Protein AF-A0A316HE42-F1 (afdb_monomer)

Organism: NCBI:txid468058

Mean predicted aligned error: 6.31 Å

pLDDT: mean 88.72, std 11.93, range [42.41, 96.75]

Structure (mmCIF, N/CA/C/O backbone):
data_AF-A0A316HE42-F1
#
_entry.id   AF-A0A316HE42-F1
#
loop_
_atom_site.group_PDB
_atom_site.id
_atom_site.type_symbol
_atom_site.label_atom_id
_atom_site.label_alt_id
_atom_site.label_comp_id
_atom_site.label_asym_id
_atom_site.label_entity_id
_atom_site.label_seq_id
_atom_site.pdbx_PDB_ins_code
_atom_site.Cartn_x
_atom_site.Cartn_y
_atom_site.Cartn_z
_atom_site.occupancy
_atom_site.B_iso_or_equiv
_atom_site.auth_seq_id
_atom_site.auth_comp_id
_atom_site.auth_asym_id
_atom_site.auth_atom_id
_atom_site.pdbx_PDB_model_num
ATOM 1 N N . MET A 1 1 ? -3.993 -34.987 22.539 1.00 42.41 1 MET A N 1
ATOM 2 C CA . MET A 1 1 ? -3.374 -34.373 21.348 1.00 42.41 1 MET A CA 1
ATOM 3 C C . MET A 1 1 ? -4.495 -33.848 20.458 1.00 42.41 1 MET A C 1
ATOM 5 O O . MET A 1 1 ? -5.081 -34.653 19.744 1.00 42.41 1 MET A O 1
ATOM 9 N N . PRO A 1 2 ? -4.907 -32.574 20.553 1.00 50.97 2 PRO A N 1
ATOM 10 C CA . PRO A 1 2 ? -5.886 -32.031 19.621 1.00 50.97 2 PRO A CA 1
ATOM 11 C C . PRO A 1 2 ? -5.172 -31.715 18.305 1.00 50.97 2 PRO A C 1
ATOM 13 O O . PRO A 1 2 ? -4.166 -31.009 18.298 1.00 50.97 2 PRO A O 1
ATOM 16 N N . GLY A 1 3 ? -5.661 -32.319 17.223 1.00 49.34 3 GLY A N 1
ATOM 17 C CA . GLY A 1 3 ? -5.094 -32.218 15.886 1.00 49.34 3 GLY A CA 1
ATOM 18 C C . GLY A 1 3 ? -5.071 -30.786 15.367 1.00 49.34 3 GLY A C 1
ATOM 19 O O . GLY A 1 3 ? -6.028 -30.029 15.519 1.00 49.34 3 GLY A O 1
ATOM 20 N N . THR A 1 4 ? -3.958 -30.433 14.737 1.00 54.28 4 THR A N 1
ATOM 21 C CA . THR A 1 4 ? -3.797 -29.201 13.977 1.00 54.28 4 THR A CA 1
ATOM 22 C C . THR A 1 4 ? -4.741 -29.265 12.779 1.00 54.28 4 THR A C 1
ATOM 24 O O . THR A 1 4 ? -4.508 -30.016 11.833 1.00 54.28 4 THR A O 1
ATOM 27 N N . LEU A 1 5 ? -5.838 -28.511 12.837 1.00 52.88 5 LEU A N 1
ATOM 28 C CA . LEU A 1 5 ? -6.630 -28.200 11.654 1.00 52.88 5 LEU A CA 1
ATOM 29 C C . LEU A 1 5 ? -5.696 -27.492 10.669 1.00 52.88 5 LEU A C 1
ATOM 31 O O . LEU A 1 5 ? -5.226 -26.390 10.942 1.00 52.88 5 LEU A O 1
ATOM 35 N N . LEU A 1 6 ? -5.408 -28.138 9.540 1.00 52.34 6 LEU A N 1
ATOM 36 C CA . LEU A 1 6 ? -4.908 -27.457 8.353 1.00 52.34 6 LEU A CA 1
ATOM 37 C C . LEU A 1 6 ? -5.991 -26.449 7.953 1.00 52.34 6 LEU A C 1
ATOM 39 O O . LEU A 1 6 ? -7.007 -26.824 7.367 1.00 52.34 6 LEU A O 1
ATOM 43 N N . SER A 1 7 ? -5.822 -25.182 8.329 1.00 62.84 7 SER A N 1
ATOM 44 C CA . SER A 1 7 ? -6.653 -24.113 7.792 1.00 62.84 7 SER A CA 1
ATOM 45 C C . SER A 1 7 ? -6.329 -23.990 6.306 1.00 62.84 7 SER A C 1
ATOM 47 O O . SER A 1 7 ? -5.217 -23.637 5.915 1.00 62.84 7 SER A O 1
ATOM 49 N N . ALA A 1 8 ? -7.290 -24.331 5.453 1.00 67.06 8 ALA A N 1
ATOM 50 C CA . ALA A 1 8 ? -7.196 -23.984 4.047 1.00 67.06 8 ALA A CA 1
ATOM 51 C C . ALA A 1 8 ? -7.189 -22.452 3.939 1.00 67.06 8 ALA A C 1
ATOM 53 O O . ALA A 1 8 ? -8.083 -21.786 4.463 1.00 67.06 8 ALA A O 1
ATOM 54 N N . VAL A 1 9 ? -6.176 -21.889 3.279 1.00 77.69 9 VAL A N 1
ATOM 55 C CA . V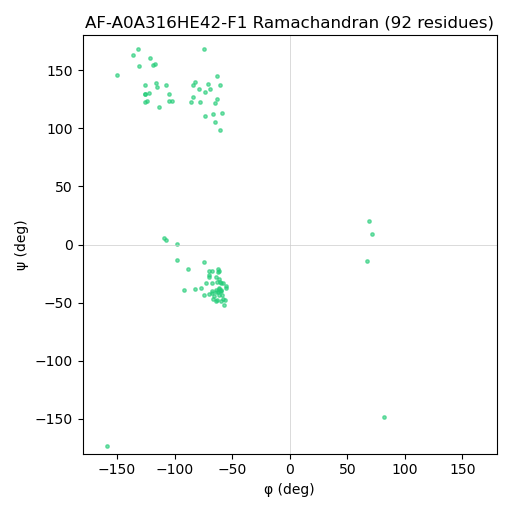AL A 1 9 ? -6.172 -20.466 2.929 1.00 77.69 9 VAL A CA 1
ATOM 56 C C . VAL A 1 9 ? -7.163 -20.283 1.788 1.00 77.69 9 VAL A C 1
ATOM 58 O O . VAL A 1 9 ? -6.936 -20.756 0.675 1.00 77.69 9 VAL A O 1
ATOM 61 N N . MET A 1 10 ? -8.281 -19.623 2.071 1.00 84.56 10 MET A N 1
ATOM 62 C CA . MET A 1 10 ? -9.234 -19.233 1.042 1.00 84.56 10 MET A CA 1
ATOM 63 C C . MET A 1 10 ? -8.801 -17.892 0.448 1.00 84.56 10 MET A C 1
ATOM 65 O O . MET A 1 10 ? -8.631 -16.913 1.170 1.00 84.56 10 MET A O 1
ATOM 69 N N . LEU A 1 11 ? -8.594 -17.869 -0.867 1.00 89.75 11 LEU A N 1
ATOM 70 C CA . LEU A 1 11 ? -8.224 -16.678 -1.627 1.00 89.75 11 LEU A CA 1
ATOM 71 C C . LEU A 1 11 ? -9.444 -16.178 -2.399 1.00 89.75 11 LEU A C 1
ATOM 73 O O . LEU A 1 11 ? -10.020 -16.919 -3.196 1.00 89.75 11 LEU A O 1
ATOM 77 N N . SER A 1 12 ? -9.813 -14.919 -2.181 1.00 92.62 12 SER A N 1
ATOM 78 C CA . SER A 1 12 ? -10.807 -14.203 -2.982 1.00 92.62 12 SER A CA 1
ATOM 79 C C . SER A 1 12 ? -10.191 -12.948 -3.604 1.00 92.62 12 SER A C 1
ATOM 81 O O . SER A 1 12 ? -9.142 -12.466 -3.171 1.00 92.62 12 SER A O 1
ATOM 83 N N . ARG A 1 13 ? -10.830 -12.431 -4.658 1.00 95.38 13 ARG A N 1
ATOM 84 C CA . ARG A 1 13 ? -10.469 -11.162 -5.295 1.00 95.38 13 ARG A CA 1
ATOM 85 C C . ARG A 1 13 ? -11.700 -10.275 -5.339 1.00 95.38 13 ARG A C 1
ATOM 87 O O . ARG A 1 13 ? -12.677 -10.642 -5.978 1.00 95.38 13 ARG A O 1
ATOM 94 N N . GLU A 1 14 ? -11.587 -9.096 -4.747 1.00 95.38 14 GLU A N 1
ATOM 95 C CA . GLU A 1 14 ? -12.631 -8.076 -4.741 1.00 95.38 14 GLU A CA 1
ATOM 96 C C . GLU A 1 14 ? -12.132 -6.803 -5.426 1.00 95.38 14 GLU A C 1
ATOM 98 O O . GLU A 1 14 ? -10.930 -6.529 -5.478 1.00 95.38 14 GLU A O 1
ATOM 103 N N . THR A 1 15 ? -13.066 -6.019 -5.949 1.00 96.62 15 THR A N 1
ATOM 104 C CA . THR A 1 15 ? -12.816 -4.663 -6.447 1.00 96.62 15 THR A CA 1
ATOM 105 C C . THR A 1 15 ? -13.606 -3.682 -5.603 1.00 96.62 15 THR A C 1
ATOM 107 O O . THR A 1 15 ? -14.766 -3.943 -5.294 1.00 96.62 15 THR A O 1
ATOM 110 N N . TYR A 1 16 ? -13.002 -2.548 -5.267 1.00 96.06 16 TYR A N 1
ATOM 111 C CA . TYR A 1 16 ? -13.672 -1.474 -4.546 1.00 96.06 16 TYR A CA 1
ATOM 112 C C . TYR A 1 16 ? -13.427 -0.138 -5.244 1.00 96.06 16 TYR A C 1
ATOM 114 O O . TYR A 1 16 ? -12.413 0.052 -5.919 1.00 96.06 16 TYR A O 1
ATOM 122 N N . GLU A 1 17 ? -14.363 0.783 -5.054 1.00 96.50 17 GLU A N 1
ATOM 123 C CA . GLU A 1 17 ? -14.242 2.187 -5.435 1.00 96.50 17 GLU A CA 1
ATOM 124 C C . GLU A 1 17 ? -14.301 3.041 -4.161 1.00 96.50 17 GLU A C 1
ATOM 126 O O . GLU A 1 17 ? -14.846 2.605 -3.147 1.00 96.50 17 GLU A O 1
ATOM 131 N N . GLY A 1 18 ? -13.730 4.245 -4.193 1.00 94.00 18 GLY A N 1
ATOM 132 C CA . GLY A 1 18 ? -13.679 5.121 -3.017 1.00 94.00 18 GLY A CA 1
ATOM 133 C C . GLY A 1 18 ? -12.544 4.781 -2.045 1.00 94.00 18 GLY A C 1
A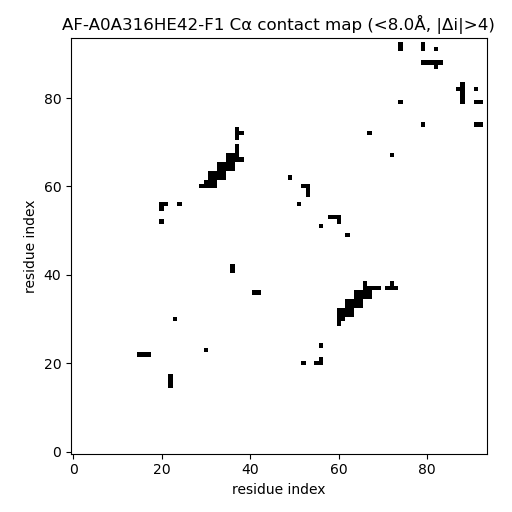TOM 134 O O . GLY A 1 18 ? -11.455 4.369 -2.461 1.00 94.00 18 GLY A O 1
ATOM 135 N N . LEU A 1 19 ? -12.763 5.022 -0.748 1.00 93.88 19 LEU A N 1
ATOM 136 C CA . LEU A 1 19 ? -11.722 4.857 0.269 1.00 93.88 19 LEU A CA 1
ATOM 137 C C . LEU A 1 19 ? -11.593 3.395 0.707 1.00 93.88 19 LEU A C 1
ATOM 139 O O . LEU A 1 19 ? -12.574 2.705 0.973 1.00 93.88 19 LEU A O 1
ATOM 143 N N . LEU A 1 20 ? -10.352 2.938 0.896 1.00 94.56 20 LEU A N 1
ATOM 144 C CA . LEU A 1 20 ? -10.083 1.597 1.426 1.00 94.56 20 LEU A CA 1
ATOM 145 C C . LEU A 1 20 ? -10.721 1.383 2.813 1.00 94.56 20 LEU A C 1
ATOM 147 O O . LEU A 1 20 ? -11.153 0.279 3.130 1.00 94.56 20 LEU A O 1
ATOM 151 N N . THR A 1 21 ? -10.808 2.433 3.632 1.00 93.81 21 THR A N 1
ATOM 152 C CA . THR A 1 21 ? -11.444 2.385 4.956 1.00 93.81 21 THR A CA 1
ATOM 153 C C . THR A 1 21 ? -12.941 2.085 4.870 1.00 93.81 21 THR A C 1
ATOM 155 O O . THR A 1 21 ? -13.448 1.296 5.662 1.00 93.81 21 THR A O 1
ATOM 158 N N . GLU A 1 22 ? -13.641 2.643 3.880 1.00 93.25 22 GLU A N 1
ATOM 159 C CA . GLU A 1 22 ? -15.062 2.373 3.627 1.00 93.25 22 GLU A CA 1
ATOM 160 C C . GLU A 1 22 ? -15.273 0.921 3.194 1.00 93.25 22 GLU A C 1
ATOM 162 O O . GLU A 1 22 ? -16.145 0.236 3.733 1.00 93.25 22 GLU A O 1
ATOM 167 N N . PHE A 1 23 ? -14.418 0.420 2.295 1.00 94.50 23 PHE A N 1
ATOM 168 C CA . PHE A 1 23 ? -14.427 -0.984 1.889 1.00 94.50 23 PHE A CA 1
ATOM 169 C C . PHE A 1 23 ? -14.188 -1.923 3.080 1.00 94.50 23 PHE A C 1
ATOM 171 O O . PHE A 1 23 ? -14.953 -2.848 3.310 1.00 94.50 23 PHE A O 1
ATOM 178 N N . ILE A 1 24 ? -13.174 -1.661 3.904 1.00 93.25 24 ILE A N 1
ATOM 179 C CA . ILE A 1 24 ? -12.877 -2.483 5.088 1.00 93.25 24 ILE A CA 1
ATOM 180 C C . ILE A 1 24 ? -14.018 -2.448 6.118 1.00 93.25 24 ILE A C 1
ATOM 182 O O . ILE A 1 24 ? -14.240 -3.421 6.846 1.00 93.25 24 ILE A O 1
ATOM 186 N N . ASN A 1 25 ? -14.738 -1.332 6.217 1.00 91.31 25 ASN A N 1
ATOM 187 C CA . ASN A 1 25 ? -15.887 -1.209 7.108 1.00 91.31 25 ASN A CA 1
ATOM 188 C C . ASN A 1 25 ? -17.106 -1.986 6.598 1.00 91.31 25 ASN A C 1
ATOM 190 O O . ASN A 1 25 ? -17.826 -2.557 7.417 1.00 91.31 25 ASN A O 1
ATOM 194 N N . SER A 1 26 ? -17.302 -2.084 5.281 1.00 92.75 26 SER A N 1
ATOM 195 C CA . SER A 1 26 ? -18.432 -2.820 4.699 1.00 92.75 26 SER A CA 1
ATOM 196 C C . SER A 1 26 ? -18.330 -4.340 4.867 1.00 92.75 26 SER A C 1
ATOM 198 O O . SER A 1 26 ? -19.355 -5.019 4.875 1.00 92.75 26 SER A O 1
ATOM 200 N N . LEU A 1 27 ? -17.121 -4.877 5.064 1.00 92.31 27 LEU A N 1
ATOM 201 C CA . LEU A 1 27 ? -16.883 -6.316 5.219 1.00 92.31 27 LEU A CA 1
ATOM 202 C C . LEU A 1 27 ? -17.468 -6.908 6.513 1.00 92.31 27 LEU A C 1
ATOM 204 O O . LEU A 1 27 ? -17.736 -8.104 6.573 1.00 92.31 27 LEU A O 1
ATOM 208 N N . GLY A 1 28 ? -17.691 -6.098 7.554 1.00 90.69 28 GLY A N 1
ATOM 209 C CA . GLY A 1 28 ? -18.334 -6.554 8.796 1.00 90.69 28 GLY A CA 1
ATOM 210 C C . GLY A 1 28 ? -17.487 -7.480 9.684 1.00 90.69 28 GLY A C 1
ATOM 211 O O . GLY A 1 28 ? -18.002 -8.014 10.663 1.00 90.69 28 GLY A O 1
ATOM 212 N N . TYR A 1 29 ? -16.199 -7.654 9.381 1.00 91.12 29 TYR A N 1
ATOM 213 C CA . TYR A 1 29 ? -15.237 -8.399 10.197 1.00 91.12 29 TYR A CA 1
ATOM 214 C C . TYR A 1 29 ? -13.930 -7.615 10.400 1.00 91.12 29 TYR A C 1
ATOM 216 O O . TYR A 1 29 ? -13.704 -6.565 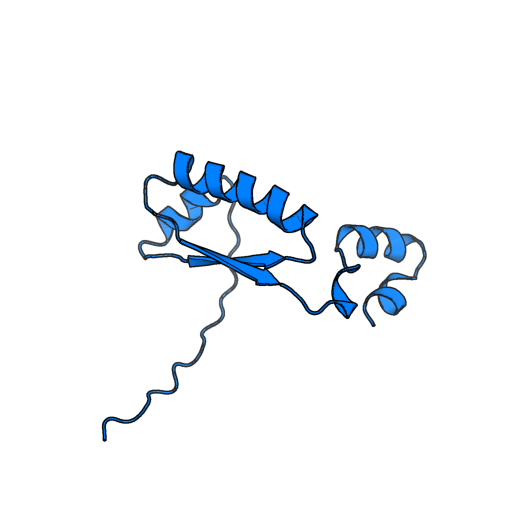9.785 1.00 91.12 29 TYR A O 1
ATOM 224 N N . GLU A 1 30 ? -13.082 -8.092 11.315 1.00 90.94 30 GLU A N 1
ATOM 225 C CA . GLU A 1 30 ? -11.744 -7.537 11.539 1.00 90.94 30 GLU A CA 1
ATOM 226 C C . GLU A 1 30 ? -10.833 -7.840 10.350 1.00 90.94 30 GLU A C 1
ATOM 228 O O . GLU A 1 30 ? -10.786 -8.964 9.849 1.00 90.94 30 GLU A O 1
ATOM 233 N N . VAL A 1 31 ? -10.103 -6.826 9.893 1.00 91.81 31 VAL A N 1
ATOM 234 C CA . VAL A 1 31 ? -9.251 -6.920 8.708 1.00 91.81 31 VAL A CA 1
ATOM 235 C C . VAL A 1 31 ? -7.840 -6.496 9.073 1.00 91.81 31 VAL A C 1
ATOM 237 O O . VAL A 1 31 ? -7.629 -5.410 9.614 1.00 91.81 31 VAL A O 1
ATOM 240 N N . THR A 1 32 ? -6.879 -7.338 8.703 1.00 94.25 32 THR A N 1
ATOM 241 C CA . THR A 1 32 ? -5.461 -6.982 8.676 1.00 94.25 32 THR A CA 1
ATOM 242 C C . THR A 1 32 ? -5.049 -6.718 7.237 1.00 94.25 32 THR A C 1
ATOM 244 O 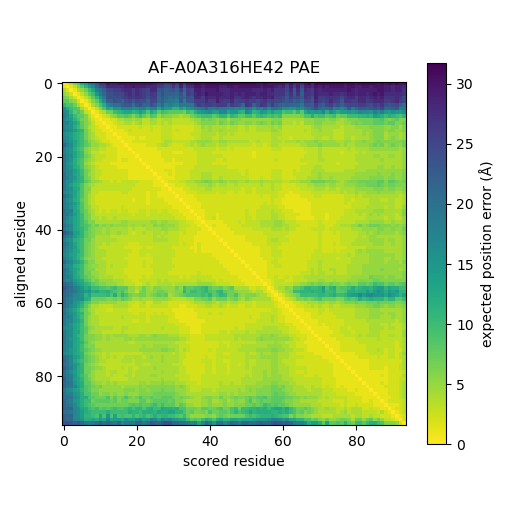O . THR A 1 32 ? -5.196 -7.581 6.371 1.00 94.25 32 THR A O 1
ATOM 247 N N . ILE A 1 33 ? -4.513 -5.530 6.977 1.00 95.00 33 ILE A N 1
ATOM 248 C CA . ILE A 1 33 ? -3.961 -5.169 5.674 1.00 95.00 33 ILE A CA 1
ATOM 249 C C . ILE A 1 33 ? -2.522 -5.676 5.607 1.00 95.00 33 ILE A C 1
ATOM 251 O O . ILE A 1 33 ? -1.698 -5.352 6.462 1.00 95.00 33 ILE A O 1
ATOM 255 N N . ILE A 1 34 ? -2.209 -6.435 4.560 1.00 95.50 34 ILE A N 1
ATOM 256 C CA . ILE A 1 34 ? -0.848 -6.894 4.274 1.00 95.50 34 ILE A CA 1
ATOM 257 C C . ILE A 1 34 ? -0.291 -6.079 3.105 1.00 95.50 34 ILE A C 1
ATOM 259 O O . ILE A 1 34 ? -0.943 -5.949 2.067 1.00 95.50 34 ILE A O 1
ATOM 263 N N . ARG A 1 35 ? 0.913 -5.521 3.272 1.00 95.81 35 ARG A N 1
ATOM 264 C CA . ARG A 1 35 ? 1.615 -4.730 2.248 1.00 95.81 35 ARG A CA 1
ATOM 265 C C . ARG A 1 35 ? 3.009 -5.296 1.995 1.00 95.81 35 ARG A C 1
ATOM 267 O O . ARG A 1 35 ? 3.717 -5.654 2.933 1.00 95.81 35 ARG A O 1
ATOM 274 N N . GLY A 1 36 ? 3.402 -5.367 0.727 1.00 95.50 36 GLY A N 1
ATOM 275 C CA . GLY A 1 36 ? 4.775 -5.690 0.340 1.00 95.50 36 GLY A CA 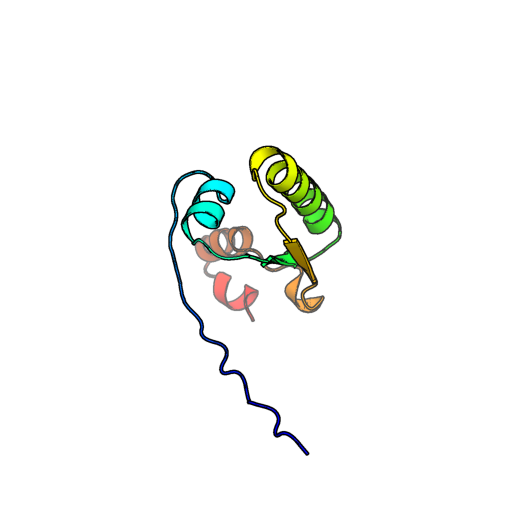1
ATOM 276 C C . GLY A 1 36 ? 5.651 -4.437 0.363 1.00 95.50 36 GLY A C 1
ATOM 277 O O . GLY A 1 36 ? 5.217 -3.390 -0.114 1.00 95.50 36 GLY A O 1
ATOM 278 N N . LEU A 1 37 ? 6.870 -4.546 0.886 1.00 96.62 37 LEU A N 1
ATOM 279 C CA . LEU A 1 37 ? 7.887 -3.494 0.844 1.00 96.62 37 LEU A CA 1
ATOM 280 C C . LEU A 1 37 ? 9.078 -3.955 0.015 1.00 96.62 37 LEU A C 1
ATOM 282 O O . LEU A 1 37 ? 9.564 -5.067 0.203 1.00 96.62 37 LEU A O 1
ATOM 286 N N . ARG A 1 38 ? 9.585 -3.088 -0.861 1.00 95.88 38 ARG A N 1
ATOM 287 C CA . ARG A 1 38 ? 10.834 -3.358 -1.583 1.00 95.88 38 ARG A CA 1
ATOM 288 C C . ARG A 1 38 ? 12.034 -2.802 -0.826 1.00 95.88 38 ARG A C 1
ATOM 290 O O . ARG A 1 38 ? 13.060 -3.457 -0.733 1.00 95.88 38 ARG A O 1
ATOM 297 N N . ASN A 1 39 ? 11.890 -1.616 -0.231 1.00 94.19 39 ASN A N 1
ATOM 298 C CA . ASN A 1 39 ? 12.982 -0.918 0.448 1.00 94.19 39 ASN A CA 1
ATOM 299 C C . ASN A 1 39 ? 12.502 0.127 1.468 1.00 94.19 39 ASN A C 1
ATOM 301 O O . ASN A 1 39 ? 11.314 0.247 1.772 1.00 94.19 39 ASN A O 1
ATOM 305 N N . GLY A 1 40 ? 13.450 0.896 2.014 1.00 93.75 40 GLY A N 1
ATOM 306 C CA . GLY A 1 40 ? 13.174 1.939 3.003 1.00 93.75 40 GLY A CA 1
ATOM 307 C C . GLY A 1 40 ? 12.320 3.100 2.478 1.00 93.75 40 GLY A C 1
ATOM 308 O O . GLY A 1 40 ? 11.578 3.703 3.251 1.00 93.75 40 GLY A O 1
ATOM 309 N N . SER A 1 41 ? 12.372 3.400 1.177 1.00 92.94 41 SER A N 1
ATOM 310 C CA . SER A 1 41 ? 11.528 4.441 0.579 1.00 92.94 41 SER A CA 1
ATOM 311 C C . SER A 1 41 ? 10.063 4.009 0.528 1.00 92.94 41 SER A C 1
ATOM 313 O O . SER A 1 41 ? 9.187 4.791 0.899 1.00 92.94 41 SER A O 1
ATOM 315 N N . ASP A 1 42 ? 9.801 2.752 0.154 1.00 93.56 42 ASP A N 1
ATOM 316 C CA . ASP A 1 42 ? 8.458 2.168 0.236 1.00 93.56 42 ASP A CA 1
ATOM 317 C C . ASP A 1 42 ? 7.937 2.192 1.679 1.00 93.56 42 ASP A C 1
ATOM 319 O O . ASP A 1 42 ? 6.797 2.587 1.911 1.00 93.56 42 ASP A O 1
ATOM 323 N N . LEU A 1 43 ? 8.780 1.842 2.661 1.00 94.75 43 LEU A N 1
ATOM 324 C CA . LEU A 1 43 ? 8.398 1.877 4.076 1.00 94.75 43 LEU A CA 1
ATOM 325 C C . LEU A 1 43 ? 7.941 3.276 4.498 1.00 94.75 43 LEU A C 1
ATOM 327 O O . LEU A 1 43 ? 6.903 3.419 5.139 1.00 94.75 43 LEU A O 1
ATOM 331 N N . GLN A 1 44 ? 8.692 4.316 4.134 1.00 95.50 44 GLN A N 1
ATOM 332 C CA . GLN A 1 44 ? 8.332 5.687 4.485 1.00 95.50 44 GLN A CA 1
ATOM 333 C C . GLN A 1 44 ? 6.995 6.107 3.857 1.00 95.50 44 GLN A C 1
ATOM 335 O O . GLN A 1 44 ? 6.178 6.750 4.519 1.00 95.50 44 GLN A O 1
ATOM 340 N N . TYR A 1 45 ? 6.752 5.730 2.599 1.00 94.62 45 TYR A N 1
ATOM 341 C CA . TYR A 1 45 ? 5.477 5.985 1.933 1.00 94.62 45 TYR A CA 1
ATOM 342 C C . TYR A 1 45 ? 4.315 5.251 2.622 1.00 94.62 45 TYR A C 1
ATOM 344 O O . TYR A 1 45 ? 3.296 5.869 2.936 1.00 94.62 45 TYR A O 1
ATOM 352 N N . GLU A 1 46 ? 4.474 3.959 2.913 1.00 94.81 46 GLU A N 1
ATOM 353 C CA . GLU A 1 46 ? 3.443 3.130 3.549 1.00 94.81 46 GLU A CA 1
ATOM 354 C C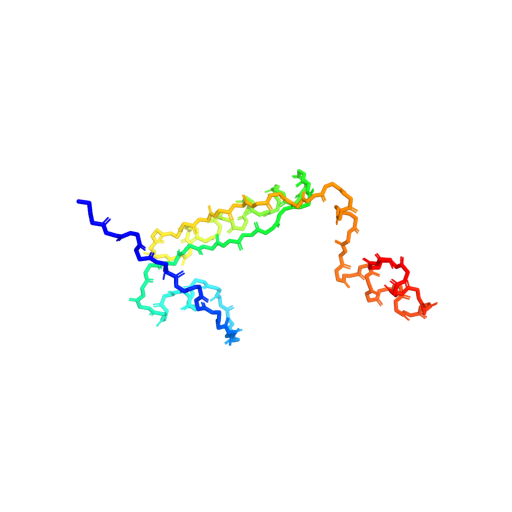 . GLU A 1 46 ? 3.161 3.553 5.000 1.00 94.81 46 GLU A C 1
ATOM 356 O O . GLU A 1 46 ? 2.009 3.523 5.429 1.00 94.81 46 GLU A O 1
ATOM 361 N N . LEU A 1 47 ? 4.158 4.038 5.750 1.00 94.19 47 LEU A N 1
ATOM 362 C CA . LEU A 1 47 ? 3.942 4.603 7.089 1.00 94.19 47 LEU A CA 1
ATOM 363 C C . LEU A 1 47 ? 3.014 5.823 7.058 1.00 94.19 47 LEU A C 1
ATOM 365 O O . LEU A 1 47 ? 2.169 5.968 7.942 1.00 94.19 47 LEU A O 1
ATOM 369 N N . ASN A 1 48 ? 3.126 6.676 6.038 1.00 94.38 48 ASN A N 1
ATOM 370 C CA . ASN A 1 48 ? 2.201 7.797 5.865 1.00 94.38 48 ASN A CA 1
ATOM 371 C C . ASN A 1 48 ? 0.786 7.304 5.529 1.00 94.38 48 ASN A C 1
ATOM 373 O O . ASN A 1 48 ? -0.185 7.801 6.095 1.00 94.38 48 ASN A O 1
ATOM 377 N N . GLN A 1 49 ? 0.661 6.289 4.665 1.00 93.75 49 GLN A N 1
ATOM 378 C CA . GLN A 1 49 ? -0.633 5.664 4.361 1.00 93.75 49 GLN A CA 1
ATOM 379 C C . GLN A 1 49 ? -1.278 5.050 5.603 1.00 93.75 49 GLN A C 1
ATOM 381 O O . GLN A 1 49 ? -2.474 5.221 5.830 1.00 93.75 49 GLN A O 1
ATOM 386 N N . TYR A 1 50 ? -0.481 4.414 6.460 1.00 92.50 50 TYR A N 1
ATOM 387 C CA . TYR A 1 50 ? -0.964 3.878 7.723 1.00 92.50 50 TYR A CA 1
ATOM 388 C C . TYR A 1 50 ? -1.552 4.962 8.634 1.00 92.50 50 TYR A C 1
ATOM 390 O O . TYR A 1 50 ? -2.602 4.742 9.231 1.00 92.50 50 TYR A O 1
ATOM 398 N N . ARG A 1 51 ? -0.951 6.159 8.694 1.00 91.69 51 ARG A N 1
ATOM 399 C CA . ARG A 1 51 ? -1.523 7.283 9.457 1.00 91.69 51 ARG A CA 1
ATOM 400 C C . ARG A 1 51 ? -2.893 7.697 8.929 1.00 91.69 51 ARG A C 1
ATOM 402 O O . ARG A 1 51 ? -3.815 7.827 9.728 1.00 91.69 51 ARG A O 1
ATOM 409 N N . TYR A 1 52 ? -3.063 7.790 7.609 1.00 92.44 52 TYR A N 1
ATOM 410 C CA . TYR A 1 52 ? -4.381 8.055 7.023 1.00 92.44 52 TYR A CA 1
ATOM 411 C C . TYR A 1 52 ? -5.404 6.972 7.383 1.00 92.44 52 TYR A C 1
ATOM 413 O O . TYR A 1 52 ? -6.544 7.296 7.699 1.00 92.44 52 TYR A O 1
ATOM 421 N N . LEU A 1 53 ? -5.010 5.695 7.384 1.00 92.88 53 LEU A N 1
ATOM 422 C CA . LEU A 1 53 ? -5.901 4.600 7.782 1.00 92.88 53 LEU A CA 1
ATOM 423 C C . LEU A 1 53 ? -6.321 4.698 9.252 1.00 92.88 53 LEU A C 1
ATOM 425 O O . LEU A 1 53 ? -7.486 4.463 9.560 1.00 92.88 53 LEU A O 1
ATOM 429 N N . GLN A 1 54 ? -5.404 5.065 10.150 1.00 88.56 54 GLN A N 1
ATOM 430 C CA . GLN A 1 54 ? -5.710 5.244 11.571 1.00 88.56 54 GLN A CA 1
ATOM 431 C C . GLN A 1 54 ? -6.641 6.438 11.817 1.00 88.56 54 GLN A C 1
ATOM 433 O O . GLN A 1 54 ? -7.546 6.346 12.642 1.00 88.56 54 GLN A O 1
ATOM 438 N N . GLU A 1 55 ? -6.443 7.544 11.097 1.00 90.19 55 GLU A N 1
ATOM 439 C CA . GLU A 1 55 ? -7.246 8.760 11.264 1.00 90.19 55 GLU A CA 1
ATOM 440 C C . GLU A 1 55 ? -8.631 8.653 10.608 1.00 90.19 55 GLU A C 1
ATOM 442 O O . GLU A 1 55 ? -9.617 9.133 11.165 1.00 90.19 55 GLU A O 1
ATOM 447 N N . LEU A 1 56 ? -8.728 8.007 9.441 1.00 89.25 56 LEU A N 1
ATOM 448 C CA . LEU A 1 56 ? -9.963 7.922 8.651 1.00 89.25 56 LEU A CA 1
ATOM 449 C C . LEU A 1 56 ? -10.743 6.615 8.858 1.00 89.25 56 LEU A C 1
ATOM 451 O O . LEU A 1 56 ? -11.882 6.502 8.410 1.00 89.25 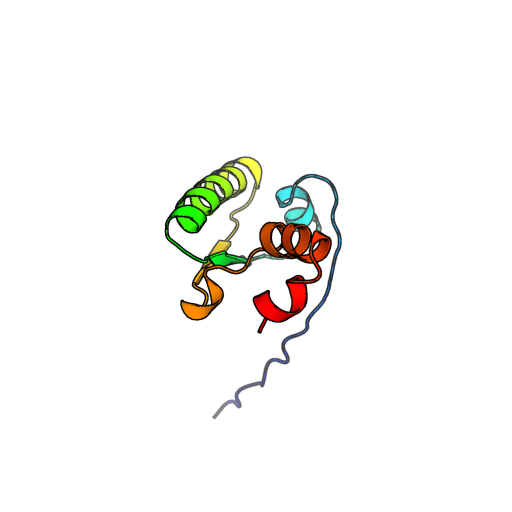56 LEU A O 1
ATOM 455 N N . GLY A 1 57 ? -10.140 5.601 9.484 1.00 81.00 57 GLY A N 1
ATOM 456 C CA . GLY A 1 57 ? -10.684 4.242 9.553 1.00 81.00 57 GLY A CA 1
ATOM 457 C C . GLY A 1 57 ? -11.922 4.084 10.430 1.00 81.00 57 GLY A C 1
ATOM 458 O O . GLY A 1 57 ? -12.710 3.164 10.212 1.00 81.00 57 GLY A O 1
ATOM 459 N N . GLY A 1 58 ? -12.102 4.950 11.431 1.00 77.31 58 GLY A N 1
ATOM 460 C CA . GLY A 1 58 ? -13.190 4.862 12.416 1.00 77.31 58 GLY A CA 1
ATOM 461 C C . GLY A 1 58 ? -13.115 3.650 13.364 1.00 77.31 58 GLY A C 1
ATOM 462 O O . GLY A 1 58 ? -13.791 3.643 14.390 1.00 77.31 58 GLY A O 1
ATOM 463 N N . LYS A 1 59 ? -12.276 2.653 13.055 1.00 79.31 59 LYS A N 1
ATOM 464 C CA . LYS A 1 59 ? -11.927 1.484 13.871 1.00 79.31 59 LYS A CA 1
ATOM 465 C C . LYS A 1 59 ? -10.421 1.235 13.813 1.00 79.31 59 LYS A C 1
ATOM 467 O O . LYS A 1 59 ? -9.741 1.733 12.916 1.00 79.31 59 LYS A O 1
ATOM 472 N N . GLU A 1 60 ? -9.906 0.449 14.751 1.00 83.25 60 GLU A N 1
ATOM 473 C CA . GLU A 1 60 ? -8.516 -0.002 14.710 1.00 83.25 60 GLU A CA 1
ATOM 474 C C . GLU A 1 60 ? -8.299 -0.902 13.482 1.00 83.25 60 GLU A C 1
ATOM 476 O O . GLU A 1 60 ? -9.000 -1.897 13.289 1.00 83.25 60 GLU A O 1
ATOM 481 N N . ILE A 1 61 ? -7.361 -0.513 12.615 1.00 89.44 61 ILE A N 1
ATOM 482 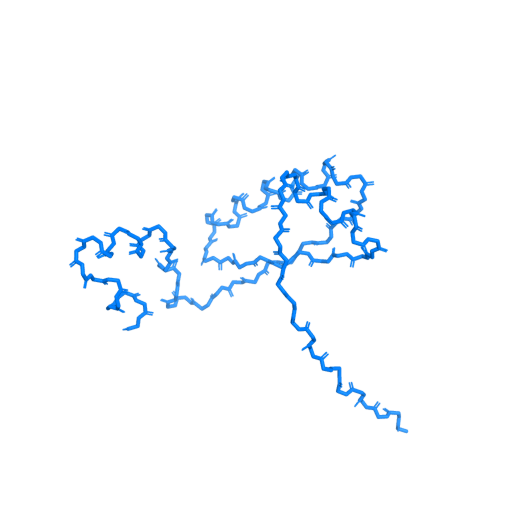C CA . ILE A 1 61 ? -6.983 -1.262 11.414 1.00 89.44 61 ILE A CA 1
ATOM 483 C C . ILE A 1 61 ? -5.550 -1.745 11.604 1.00 89.44 61 ILE A C 1
ATOM 485 O O . ILE A 1 61 ? -4.624 -0.939 11.703 1.00 89.44 61 ILE A O 1
ATOM 489 N N . ASN A 1 62 ? -5.367 -3.063 11.607 1.00 90.94 62 ASN A N 1
ATOM 490 C CA . ASN A 1 62 ? -4.048 -3.674 11.688 1.00 90.94 62 ASN A CA 1
ATOM 491 C C . ASN A 1 62 ? -3.365 -3.639 10.319 1.00 90.94 62 ASN A C 1
ATOM 493 O O . ASN A 1 62 ? -3.964 -4.009 9.307 1.00 90.94 62 ASN A O 1
ATOM 497 N N . VAL A 1 63 ? -2.094 -3.239 10.284 1.00 93.94 63 VAL A N 1
ATOM 498 C CA . VAL A 1 63 ? -1.270 -3.260 9.069 1.00 93.94 63 VAL A CA 1
ATOM 499 C C . VAL A 1 63 ? 0.011 -4.032 9.346 1.00 93.94 63 VAL A C 1
ATOM 501 O O . VAL A 1 63 ? 0.701 -3.775 10.328 1.00 93.94 63 VAL A O 1
ATOM 504 N N . THR A 1 64 ? 0.333 -4.990 8.479 1.00 94.94 64 THR A N 1
ATOM 505 C CA . THR A 1 64 ? 1.594 -5.738 8.510 1.00 94.94 64 THR A CA 1
ATOM 506 C C . THR A 1 64 ? 2.313 -5.577 7.183 1.00 94.94 64 THR A C 1
ATOM 508 O O . THR A 1 64 ? 1.731 -5.767 6.114 1.00 94.94 64 THR A O 1
ATOM 511 N N . ALA A 1 65 ? 3.593 -5.234 7.260 1.00 95.25 65 ALA A N 1
ATOM 512 C CA . ALA A 1 65 ? 4.451 -5.078 6.102 1.00 95.25 65 ALA A CA 1
ATOM 513 C C . ALA A 1 65 ? 5.443 -6.242 6.007 1.00 95.25 65 ALA A C 1
ATOM 515 O O . ALA A 1 65 ? 6.021 -6.646 7.016 1.00 95.25 65 ALA A O 1
ATOM 516 N N . ILE A 1 66 ? 5.643 -6.768 4.801 1.00 96.75 66 ILE A N 1
ATOM 517 C CA . ILE A 1 66 ? 6.568 -7.870 4.520 1.00 96.75 66 ILE A CA 1
ATOM 518 C C . ILE A 1 66 ? 7.545 -7.393 3.448 1.00 96.75 66 ILE A C 1
ATOM 520 O O . ILE A 1 66 ? 7.118 -6.967 2.375 1.00 96.75 66 ILE A O 1
ATOM 524 N N . PHE A 1 67 ? 8.846 -7.442 3.735 1.00 96.38 67 PHE A N 1
ATOM 525 C CA . PHE A 1 67 ? 9.862 -7.150 2.725 1.00 96.38 67 PHE A CA 1
ATOM 526 C C . PHE A 1 67 ? 9.924 -8.276 1.693 1.00 96.38 67 PHE A C 1
ATOM 528 O O . PHE A 1 67 ? 9.853 -9.450 2.057 1.00 96.38 67 PHE A O 1
ATOM 535 N N . CYS A 1 68 ? 10.045 -7.920 0.416 1.00 95.50 68 CYS A N 1
ATOM 536 C CA . CYS A 1 68 ? 10.349 -8.891 -0.627 1.00 95.50 68 CYS A CA 1
ATOM 537 C C . CYS A 1 68 ? 11.822 -9.314 -0.571 1.00 95.50 68 CYS A C 1
ATOM 539 O O . CYS A 1 68 ? 12.647 -8.666 0.079 1.00 95.50 68 CYS A O 1
ATOM 541 N N . ASP A 1 69 ? 12.162 -10.370 -1.307 1.00 95.00 69 ASP A N 1
ATOM 542 C CA . ASP A 1 69 ? 13.562 -10.713 -1.532 1.00 95.00 69 ASP A CA 1
ATOM 543 C C . ASP A 1 69 ? 14.267 -9.594 -2.311 1.00 95.00 69 ASP A C 1
ATOM 545 O O . ASP A 1 69 ? 13.684 -8.947 -3.188 1.00 95.00 69 ASP A O 1
ATOM 549 N N . MET A 1 70 ? 15.541 -9.370 -1.985 1.00 92.50 70 MET A N 1
ATOM 550 C CA . MET A 1 70 ? 16.338 -8.257 -2.515 1.00 92.50 70 MET A CA 1
ATOM 551 C C . MET A 1 70 ? 16.458 -8.294 -4.045 1.00 92.50 70 MET A C 1
ATOM 553 O O . MET A 1 70 ? 16.479 -7.248 -4.691 1.00 92.50 70 MET A O 1
ATOM 557 N N . GLU A 1 71 ? 16.483 -9.489 -4.642 1.00 92.75 71 GLU A N 1
ATOM 558 C CA . GLU A 1 71 ? 16.543 -9.648 -6.098 1.00 92.75 71 GLU A CA 1
ATOM 559 C C . GLU A 1 71 ? 15.319 -9.057 -6.814 1.00 92.75 71 GLU A C 1
ATOM 561 O O . GLU A 1 71 ? 15.439 -8.619 -7.954 1.00 92.75 71 GLU A O 1
ATOM 566 N N . PHE A 1 72 ? 14.175 -8.924 -6.135 1.00 92.44 72 PHE A N 1
ATOM 567 C CA . PHE A 1 72 ? 12.947 -8.362 -6.703 1.00 92.44 72 PHE A CA 1
ATOM 568 C C . PHE A 1 72 ? 12.723 -6.882 -6.364 1.00 92.44 72 PHE A C 1
ATOM 570 O O . PHE A 1 72 ? 11.738 -6.300 -6.821 1.00 92.44 72 PHE A O 1
ATOM 577 N N . GLU A 1 73 ? 13.627 -6.237 -5.615 1.00 93.69 73 GLU A N 1
ATOM 578 C CA . GLU A 1 73 ? 13.465 -4.842 -5.167 1.00 93.69 73 GLU A CA 1
ATOM 579 C C . GLU A 1 73 ? 13.234 -3.876 -6.342 1.00 93.69 73 GLU A C 1
ATOM 581 O O . GLU A 1 73 ? 12.459 -2.920 -6.262 1.00 93.69 73 GLU A O 1
ATOM 586 N N . HIS A 1 74 ? 13.891 -4.146 -7.468 1.00 90.50 74 HIS A N 1
ATOM 587 C CA . HIS A 1 74 ? 13.842 -3.304 -8.651 1.00 90.50 74 HIS A CA 1
ATOM 588 C C . HIS A 1 74 ? 12.524 -3.408 -9.428 1.00 90.50 74 HIS A C 1
ATOM 590 O O . HIS A 1 74 ? 12.271 -2.530 -10.253 1.00 90.50 74 HIS A O 1
ATOM 596 N N . ILE A 1 75 ? 11.688 -4.425 -9.184 1.00 92.31 75 ILE A N 1
ATOM 597 C CA . ILE A 1 75 ? 10.473 -4.707 -9.956 1.00 92.31 75 ILE A CA 1
ATOM 598 C C . ILE A 1 75 ? 9.364 -3.698 -9.624 1.00 92.31 75 ILE A C 1
ATOM 600 O O . ILE A 1 75 ? 9.039 -3.422 -8.466 1.00 92.31 75 ILE A O 1
ATOM 604 N N . SER A 1 76 ? 8.740 -3.128 -10.659 1.00 92.81 76 SER A N 1
ATOM 605 C CA . SER A 1 76 ? 7.554 -2.278 -10.504 1.00 92.81 76 SER A CA 1
ATOM 606 C C . SER A 1 76 ? 6.630 -2.339 -11.718 1.00 92.81 76 SER A C 1
ATOM 608 O O . SER A 1 76 ? 7.089 -2.382 -12.859 1.00 92.81 76 SER A O 1
ATOM 610 N N . SER A 1 77 ? 5.311 -2.248 -11.504 1.00 92.19 77 SER A N 1
ATOM 611 C CA . SER A 1 77 ? 4.339 -2.209 -12.609 1.00 92.19 77 SER A CA 1
ATOM 612 C C . SER A 1 77 ? 4.562 -1.011 -13.537 1.00 92.19 77 SER A C 1
ATOM 614 O O . SER A 1 77 ? 4.316 -1.105 -14.735 1.00 92.19 77 SER A O 1
ATOM 616 N N . THR A 1 78 ? 5.040 0.122 -13.009 1.00 94.06 78 THR A N 1
ATOM 617 C CA . THR A 1 78 ? 5.415 1.278 -13.834 1.00 94.06 78 THR A CA 1
ATOM 618 C C . THR A 1 78 ? 6.623 0.960 -14.707 1.00 94.06 78 THR A C 1
ATOM 620 O O . THR A 1 78 ? 6.550 1.216 -15.904 1.00 94.06 78 THR A O 1
ATOM 623 N N . GLY A 1 79 ? 7.683 0.363 -14.151 1.00 93.06 79 GLY A N 1
ATOM 624 C CA . GLY A 1 79 ? 8.845 -0.094 -14.918 1.00 93.06 79 GLY A CA 1
ATOM 625 C C . GLY A 1 79 ? 8.453 -1.068 -1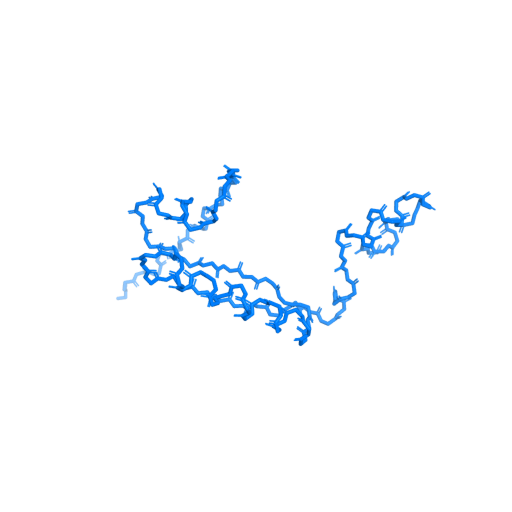6.028 1.00 93.06 79 GLY A C 1
ATOM 626 O O . GLY A 1 79 ? 8.785 -0.833 -17.188 1.00 93.06 79 GLY A O 1
ATOM 627 N N . ILE A 1 80 ? 7.633 -2.073 -15.702 1.00 94.75 80 ILE A N 1
ATOM 628 C CA . ILE A 1 80 ? 7.115 -3.060 -16.665 1.00 94.75 80 ILE A CA 1
ATOM 629 C C . ILE A 1 80 ? 6.367 -2.374 -17.811 1.00 94.75 80 ILE A C 1
ATOM 631 O O . ILE A 1 80 ? 6.716 -2.577 -18.969 1.00 94.75 80 ILE A O 1
ATOM 635 N N . ARG A 1 81 ? 5.394 -1.502 -17.510 1.00 95.06 81 ARG A N 1
ATOM 636 C CA . ARG A 1 81 ? 4.626 -0.771 -18.537 1.00 95.06 81 ARG A CA 1
ATOM 637 C C . ARG A 1 81 ? 5.495 0.135 -19.409 1.00 95.06 81 ARG A C 1
ATOM 639 O O . ARG A 1 81 ? 5.145 0.407 -20.554 1.00 95.06 81 ARG A O 1
ATOM 646 N N . GLN A 1 82 ? 6.601 0.662 -18.880 1.00 95.69 82 GLN A N 1
ATOM 647 C CA . GLN A 1 82 ? 7.535 1.448 -19.690 1.00 95.69 82 GLN A CA 1
ATOM 648 C C . GLN A 1 82 ? 8.366 0.552 -20.607 1.00 95.69 82 GLN A C 1
ATOM 650 O O . GLN A 1 82 ? 8.516 0.874 -21.781 1.00 95.69 82 GLN A O 1
ATOM 655 N N . LEU A 1 83 ? 8.864 -0.576 -20.104 1.00 95.25 83 LEU A N 1
ATOM 656 C CA . LEU A 1 83 ? 9.654 -1.533 -20.882 1.00 95.25 83 LEU A CA 1
ATOM 657 C C . LEU A 1 83 ? 8.824 -2.278 -21.928 1.00 95.25 83 LEU A C 1
ATOM 659 O O . LEU A 1 83 ? 9.351 -2.643 -22.977 1.00 95.25 83 LEU A O 1
ATOM 663 N N . GLU A 1 84 ? 7.527 -2.449 -21.687 1.00 95.44 84 GLU A N 1
ATOM 664 C CA . GLU A 1 84 ? 6.575 -2.999 -22.653 1.00 95.44 84 GLU A CA 1
ATOM 665 C C . GLU A 1 84 ? 6.592 -2.213 -23.972 1.00 95.44 84 GLU A C 1
ATOM 667 O O . GLU A 1 84 ? 6.605 -2.812 -25.045 1.00 95.44 84 GLU A O 1
ATOM 672 N N . LYS A 1 85 ? 6.747 -0.883 -23.910 1.00 95.69 85 LYS A N 1
ATOM 673 C CA . LYS A 1 85 ? 6.867 -0.015 -25.099 1.00 95.69 85 LYS A CA 1
ATOM 674 C C . LYS A 1 85 ? 8.092 -0.321 -25.961 1.00 95.69 85 LYS A C 1
ATOM 676 O O . LYS A 1 85 ? 8.113 0.039 -27.133 1.00 95.69 85 LYS A O 1
ATOM 681 N N . TYR A 1 86 ? 9.102 -0.963 -25.381 1.00 96.06 86 TYR A N 1
ATOM 682 C CA . TYR A 1 86 ? 10.343 -1.348 -26.047 1.00 96.06 86 TYR A CA 1
ATOM 683 C C . TYR A 1 86 ? 10.449 -2.867 -26.257 1.00 96.06 86 TYR A C 1
ATOM 685 O O . TYR A 1 86 ? 11.497 -3.348 -26.679 1.00 96.06 86 TYR A O 1
ATOM 693 N N . GLY A 1 87 ? 9.395 -3.635 -25.943 1.00 94.50 87 GLY A N 1
ATOM 694 C CA . GLY A 1 87 ? 9.404 -5.098 -26.033 1.00 94.50 87 GLY A CA 1
ATOM 695 C C . GLY A 1 87 ? 10.302 -5.786 -24.997 1.00 94.50 87 GLY A C 1
ATOM 696 O O . GLY A 1 87 ? 10.700 -6.927 -25.200 1.00 94.50 87 GLY A O 1
ATOM 697 N N . LYS A 1 88 ? 10.637 -5.100 -23.897 1.00 93.94 88 LYS A N 1
ATOM 698 C CA . LYS A 1 88 ? 11.600 -5.556 -22.878 1.00 93.94 88 LYS A CA 1
ATOM 699 C C . LYS A 1 88 ? 10.973 -5.989 -21.552 1.00 93.94 88 LYS A C 1
ATOM 701 O O . LYS A 1 88 ? 11.688 -6.329 -20.619 1.00 93.94 88 LYS A O 1
ATOM 706 N N . ALA A 1 89 ? 9.644 -5.996 -21.455 1.00 91.44 89 ALA A N 1
ATOM 707 C CA . ALA A 1 89 ? 8.937 -6.345 -20.221 1.00 91.44 89 ALA A CA 1
ATOM 708 C C . ALA A 1 89 ? 9.216 -7.780 -19.732 1.00 91.44 89 ALA A C 1
ATOM 710 O O . ALA A 1 89 ? 9.332 -7.987 -18.529 1.00 91.44 89 ALA A O 1
ATOM 711 N N . GLY A 1 90 ? 9.338 -8.750 -20.649 1.00 86.62 90 GLY A N 1
ATOM 712 C CA . GLY A 1 90 ? 9.601 -10.152 -20.301 1.00 86.62 90 GLY A CA 1
ATOM 713 C C . GLY A 1 90 ? 10.963 -10.350 -19.635 1.00 86.62 90 GLY A C 1
ATOM 714 O O . GLY A 1 90 ? 11.017 -10.909 -18.551 1.00 86.62 90 GLY A O 1
ATOM 715 N N . GLU A 1 91 ? 12.023 -9.790 -20.232 1.00 87.38 91 GLU A N 1
ATOM 716 C CA . GLU A 1 91 ? 13.410 -9.852 -19.721 1.00 87.38 91 GLU A CA 1
ATOM 717 C C . GLU A 1 91 ? 13.581 -9.196 -18.343 1.00 87.38 91 GLU A C 1
ATOM 719 O O . GLU A 1 91 ? 14.541 -9.462 -17.634 1.00 87.38 91 GLU A O 1
ATOM 724 N N . TYR A 1 92 ? 12.680 -8.283 -17.985 1.00 83.94 92 TYR A N 1
ATOM 725 C CA . TYR A 1 92 ? 12.718 -7.577 -16.710 1.00 83.94 92 TYR A CA 1
ATOM 726 C C . TYR A 1 92 ? 11.970 -8.312 -15.600 1.00 83.94 92 TYR A C 1
ATOM 728 O O . TYR A 1 92 ? 12.207 -8.036 -14.431 1.00 83.94 92 TYR A O 1
ATOM 736 N N . LEU A 1 93 ? 11.041 -9.206 -15.944 1.00 77.06 93 LEU A N 1
ATOM 737 C CA . LEU A 1 93 ? 10.295 -9.966 -14.949 1.00 77.06 93 LEU A CA 1
ATOM 738 C C . LEU A 1 93 ? 11.086 -11.178 -14.460 1.00 77.06 93 LEU A C 1
ATOM 740 O O . LEU A 1 93 ? 10.998 -11.437 -13.263 1.00 77.06 93 LEU A O 1
ATOM 744 N N . LEU A 1 94 ? 11.829 -11.858 -15.349 1.00 64.50 94 LEU A N 1
ATOM 745 C CA . LEU A 1 94 ? 12.738 -12.989 -15.102 1.00 64.50 94 LEU A CA 1
ATOM 746 C C . LEU A 1 94 ? 13.664 -13.210 -16.314 1.00 64.50 94 LEU A C 1
ATOM 748 O O . LEU A 1 94 ? 13.125 -13.309 -17.442 1.00 64.50 94 LEU A O 1
#

Nearest PDB structures (foldseek):
  5yoz-assembly1_A  TM=4.379E-01  e=1.839E+00  Leishmania donovani
  1vlj-assembly1_A  TM=4.507E-01  e=2.783E+00  Thermotoga maritima MSB8
  7cf7-assembly1_A  TM=4.527E-01  e=7.314E+00  Escherichia coli K-12
  5vat-assembly2_B  TM=4.201E-01  e=8.997E+00  Haemophilus influenzae Rd KW20

InterPro domains:
  IPR014729 Rossmann-like alpha/beta/alpha sandwich fold [G3DSA:3.40.50.620] (9-94)

Solvent-accessible surface area (backbone atoms only — not comparable to full-atom values): 6157 Å² total; per-residue (Å²): 134,86,78,81,76,81,76,79,85,82,87,85,88,88,87,85,79,86,54,69,45,59,54,55,59,70,68,78,58,93,59,72,49,77,43,82,25,60,49,73,68,48,47,56,55,49,54,54,51,50,50,50,45,60,74,67,34,87,51,94,70,49,74,47,76,44,72,56,62,76,91,55,42,83,66,45,74,66,58,38,62,56,29,47,80,72,74,43,31,61,74,69,75,102

Foldseek 3Di:
DPDDPPPDDDDDDDDDDDDPLVVCVVVVDADEAEEEDLDPVSVVVVVVVVVVCVVVNVDDYHYDYDYDPNVCSPDDPVVLVVCVVVVCNVVNVD

Sequence (94 aa):
MPGTLLSAVMLSRETYEGLLTEFINSLGYEVTIIRGLRNGSDLQYELNQYRYLQELGGKEINVTAIFCDMEFEHISSTGIRQLEKYGKAGEYLL

Radius of gyration: 17.7 Å; Cα contacts (8 Å, |Δi|>4): 66; chains: 1; bounding box: 35×43×47 Å

Secondary structure (DSSP, 8-state):
-----------------S-HHHHHHHT-S--EEEEEE-SHHHHHHHHHHHHHHHHHSSS--EEEEEEPPGGGTT--HHHHHHHHTTT-HHHHH-